Protein AF-T0Y928-F1 (afdb_monomer_lite)

Structure (mmCIF, N/CA/C/O backbone):
data_AF-T0Y928-F1
#
_entry.id   AF-T0Y928-F1
#
loop_
_atom_site.group_PDB
_atom_site.id
_atom_site.type_symbol
_atom_site.label_atom_id
_atom_site.label_alt_id
_atom_site.label_comp_id
_atom_site.label_asym_id
_atom_site.label_entity_id
_atom_site.label_seq_id
_atom_site.pdbx_PDB_ins_code
_atom_site.Cartn_x
_atom_site.Cartn_y
_atom_site.Cartn_z
_atom_site.occupancy
_atom_site.B_iso_or_equiv
_atom_site.auth_seq_id
_atom_site.auth_comp_id
_atom_site.auth_asym_id
_atom_site.auth_atom_id
_atom_site.pdbx_PDB_model_num
ATOM 1 N N . ARG A 1 1 ? 18.576 8.778 -7.756 1.00 47.25 1 ARG A N 1
ATOM 2 C CA . ARG A 1 1 ? 17.316 8.753 -6.972 1.00 47.25 1 ARG A CA 1
ATOM 3 C C . ARG A 1 1 ? 17.084 7.305 -6.567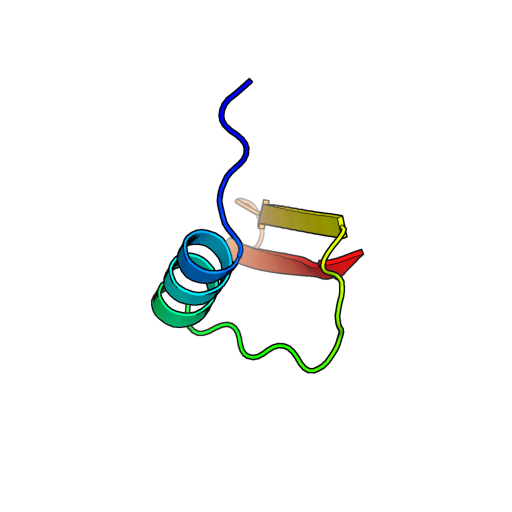 1.00 47.25 1 ARG A C 1
ATOM 5 O O . ARG A 1 1 ? 16.973 6.489 -7.468 1.00 47.25 1 ARG A O 1
ATOM 12 N N . LYS A 1 2 ? 17.114 6.963 -5.273 1.00 59.62 2 LYS A N 1
ATOM 13 C CA . LYS A 1 2 ? 16.728 5.617 -4.823 1.00 59.62 2 LYS A CA 1
ATOM 14 C C . LYS A 1 2 ? 15.202 5.549 -4.883 1.00 59.62 2 LYS A C 1
ATOM 16 O O . LYS A 1 2 ? 14.543 6.193 -4.074 1.00 59.62 2 LYS A O 1
ATOM 21 N N . GLY A 1 3 ? 14.669 4.923 -5.929 1.00 68.44 3 GLY A N 1
ATOM 22 C CA . GLY A 1 3 ? 13.262 4.533 -5.956 1.00 68.44 3 GLY A CA 1
ATOM 23 C C . GLY A 1 3 ? 13.040 3.406 -4.952 1.00 68.44 3 GLY A C 1
ATOM 24 O O . GLY A 1 3 ? 13.979 2.670 -4.660 1.00 68.44 3 GLY A O 1
ATOM 25 N N . ILE A 1 4 ? 11.830 3.313 -4.413 1.00 74.69 4 ILE A N 1
ATOM 26 C CA . ILE A 1 4 ? 11.406 2.170 -3.599 1.00 74.69 4 ILE A CA 1
ATOM 27 C C . ILE A 1 4 ? 11.351 0.945 -4.521 1.00 74.69 4 ILE A C 1
ATOM 29 O O . ILE A 1 4 ? 10.822 1.053 -5.633 1.00 74.69 4 ILE A O 1
ATOM 33 N N . SER A 1 5 ? 11.938 -0.180 -4.100 1.00 80.56 5 SER A N 1
ATOM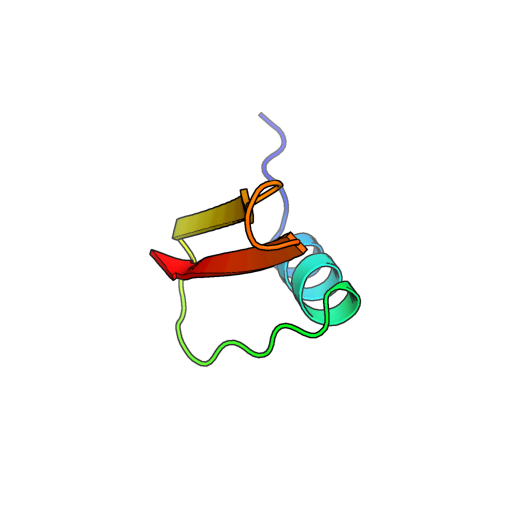 34 C CA . SER A 1 5 ? 11.903 -1.416 -4.887 1.00 80.56 5 SER A CA 1
ATOM 35 C C . SER A 1 5 ? 10.514 -2.049 -4.868 1.00 80.56 5 SER A C 1
ATOM 37 O O . SER A 1 5 ? 9.665 -1.746 -4.028 1.00 80.56 5 SER A O 1
ATOM 39 N N . GLN A 1 6 ? 10.279 -2.970 -5.799 1.00 74.38 6 GLN A N 1
ATOM 40 C CA . GLN A 1 6 ? 9.014 -3.683 -5.837 1.00 74.38 6 GLN A CA 1
ATOM 41 C C . GLN A 1 6 ? 8.757 -4.495 -4.569 1.00 74.38 6 GLN A C 1
ATOM 43 O O . GLN A 1 6 ? 7.626 -4.529 -4.080 1.00 74.38 6 GLN A O 1
ATOM 48 N N . GLU A 1 7 ? 9.791 -5.148 -4.034 1.00 82.75 7 GLU A N 1
ATOM 49 C CA . GLU A 1 7 ? 9.642 -5.921 -2.805 1.00 82.75 7 GLU A CA 1
ATOM 50 C C . GLU A 1 7 ? 9.248 -5.020 -1.635 1.00 82.75 7 GLU A C 1
ATOM 52 O O . GLU A 1 7 ? 8.350 -5.375 -0.874 1.00 82.75 7 GLU A O 1
ATOM 57 N N . GLU A 1 8 ? 9.835 -3.824 -1.538 1.00 82.62 8 GLU A N 1
ATOM 58 C CA . GLU A 1 8 ? 9.484 -2.854 -0.499 1.00 82.62 8 GLU A CA 1
ATOM 59 C C . GLU A 1 8 ? 8.016 -2.403 -0.610 1.00 82.62 8 GLU A C 1
ATOM 61 O O . GLU A 1 8 ? 7.322 -2.319 0.405 1.00 82.62 8 GLU A O 1
ATOM 66 N N . ILE A 1 9 ? 7.501 -2.171 -1.826 1.00 79.31 9 ILE A N 1
ATOM 67 C CA . ILE A 1 9 ? 6.076 -1.846 -2.041 1.00 79.31 9 ILE A CA 1
ATOM 68 C C . ILE A 1 9 ? 5.188 -3.009 -1.586 1.00 79.31 9 ILE A C 1
ATOM 70 O O . ILE A 1 9 ? 4.205 -2.787 -0.875 1.00 79.31 9 ILE A O 1
ATOM 74 N N . ASN A 1 10 ? 5.542 -4.243 -1.949 1.00 78.38 10 ASN A N 1
ATOM 75 C CA . ASN A 1 10 ? 4.774 -5.434 -1.584 1.00 78.38 10 ASN A CA 1
ATOM 76 C C . ASN A 1 10 ? 4.737 -5.640 -0.068 1.00 78.38 10 ASN A C 1
ATOM 78 O O . ASN A 1 10 ? 3.684 -5.954 0.487 1.00 78.38 10 ASN A O 1
ATOM 82 N N . GLU A 1 11 ? 5.861 -5.433 0.619 1.00 84.06 11 GLU A N 1
ATOM 83 C CA . GLU A 1 11 ? 5.917 -5.513 2.077 1.00 84.06 11 GLU A CA 1
ATOM 84 C C . GLU A 1 11 ? 5.051 -4.447 2.749 1.00 84.06 11 GLU A C 1
ATOM 86 O O . GLU A 1 11 ? 4.354 -4.748 3.721 1.00 84.06 11 GLU A O 1
ATOM 91 N N . ILE A 1 12 ? 5.066 -3.214 2.236 1.00 81.75 12 ILE A N 1
ATOM 92 C CA . ILE A 1 12 ? 4.241 -2.119 2.756 1.00 81.75 12 ILE A CA 1
ATOM 93 C C . ILE A 1 12 ? 2.755 -2.439 2.563 1.00 81.75 12 ILE A C 1
ATOM 95 O O . ILE A 1 12 ? 1.986 -2.354 3.520 1.00 81.75 12 ILE A O 1
ATOM 99 N N . LEU A 1 13 ? 2.348 -2.861 1.362 1.00 78.94 13 LEU A N 1
ATOM 100 C CA . LEU A 1 13 ? 0.958 -3.219 1.065 1.00 78.94 13 LEU A CA 1
ATOM 101 C C . LEU A 1 13 ? 0.479 -4.393 1.925 1.00 78.94 13 LEU A C 1
ATOM 103 O O . LEU A 1 13 ? -0.583 -4.307 2.544 1.00 78.94 13 LEU A O 1
ATOM 107 N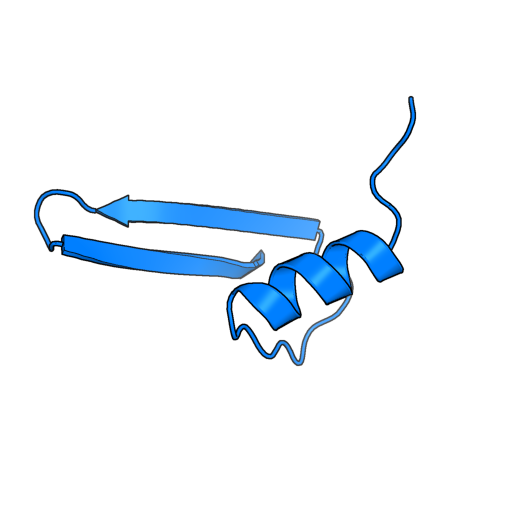 N . LYS A 1 14 ? 1.303 -5.438 2.067 1.00 81.38 14 LYS A N 1
ATOM 108 C CA . LYS A 1 14 ? 1.003 -6.594 2.920 1.00 81.38 14 LYS A CA 1
ATOM 109 C C . LYS A 1 14 ? 0.874 -6.211 4.396 1.00 81.38 14 LYS A C 1
ATOM 111 O O . LYS A 1 14 ? -0.039 -6.688 5.062 1.00 81.38 14 LYS A O 1
ATOM 116 N N . LYS A 1 15 ? 1.739 -5.328 4.914 1.00 81.19 15 LYS A N 1
ATOM 117 C CA . LYS A 1 15 ? 1.648 -4.818 6.300 1.00 81.19 15 LYS A CA 1
ATOM 118 C C . LYS A 1 15 ? 0.364 -4.032 6.558 1.00 81.19 15 LYS A C 1
ATOM 120 O O . LYS A 1 15 ? -0.128 -4.039 7.681 1.00 81.19 15 LYS A O 1
ATOM 125 N N . ILE A 1 16 ? -0.168 -3.367 5.535 1.00 77.19 16 ILE A N 1
ATOM 126 C CA . ILE A 1 16 ? -1.417 -2.598 5.617 1.00 77.19 16 ILE A CA 1
ATOM 127 C C . ILE A 1 16 ? -2.644 -3.501 5.345 1.00 77.19 16 ILE A C 1
ATOM 129 O O . ILE A 1 16 ? -3.779 -3.063 5.508 1.00 77.19 16 ILE A O 1
ATOM 133 N N . GLY A 1 17 ? -2.439 -4.779 4.999 1.00 71.81 17 GLY A N 1
ATOM 134 C CA . GLY A 1 17 ? -3.517 -5.732 4.714 1.00 71.81 17 GLY A CA 1
ATOM 135 C C . GLY A 1 17 ? -4.185 -5.499 3.359 1.00 71.81 17 GLY A C 1
ATOM 136 O O . GLY A 1 17 ? -5.362 -5.802 3.190 1.00 71.81 17 GLY A O 1
ATOM 137 N N . ILE A 1 18 ? -3.452 -4.913 2.411 1.00 73.38 18 ILE A N 1
ATOM 138 C CA . ILE A 1 18 ? -3.946 -4.618 1.070 1.00 73.38 18 ILE A CA 1
ATOM 139 C C . ILE A 1 18 ? -3.516 -5.745 0.142 1.00 73.38 18 ILE A C 1
ATOM 141 O O . ILE A 1 18 ? -2.336 -5.880 -0.186 1.00 73.38 18 ILE A O 1
ATOM 145 N N . GLU A 1 19 ? -4.495 -6.517 -0.306 1.00 69.00 19 GLU A N 1
ATOM 146 C CA . GLU A 1 19 ? -4.356 -7.403 -1.456 1.00 69.00 19 GLU A CA 1
ATOM 147 C C . GLU A 1 19 ? -4.642 -6.600 -2.731 1.00 69.00 19 GLU A C 1
ATOM 149 O O . GLU A 1 19 ? -5.519 -5.732 -2.755 1.00 69.00 19 GLU A O 1
ATOM 154 N N . TYR A 1 20 ? -3.857 -6.832 -3.779 1.00 69.62 20 TYR A N 1
ATOM 155 C CA . TYR A 1 20 ? -4.005 -6.143 -5.053 1.00 69.62 20 TYR A CA 1
ATOM 156 C C . TYR A 1 20 ? -3.881 -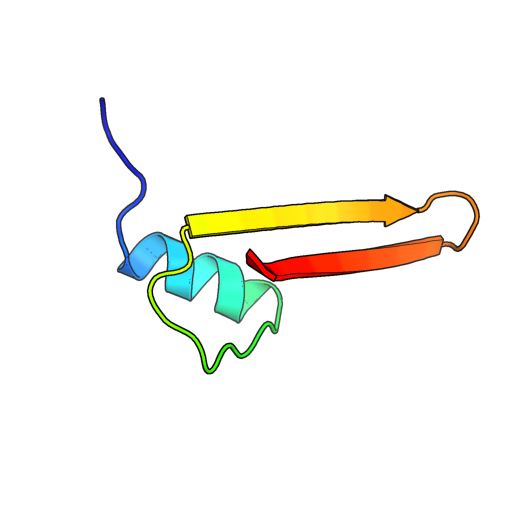7.150 -6.195 1.00 69.62 20 TYR A C 1
ATOM 158 O O . TYR A 1 20 ? -2.947 -7.948 -6.227 1.00 69.62 20 TYR A O 1
ATOM 166 N N . ASP A 1 21 ? -4.797 -7.065 -7.157 1.00 65.06 21 ASP A N 1
ATOM 167 C CA . ASP A 1 21 ? -4.807 -7.934 -8.343 1.00 65.06 21 ASP A CA 1
ATOM 168 C C . ASP A 1 21 ? -4.274 -7.226 -9.601 1.00 65.06 21 ASP A C 1
ATOM 170 O O . ASP A 1 21 ? -4.143 -7.832 -10.663 1.00 65.06 21 ASP A O 1
ATOM 174 N N . ALA A 1 22 ? -3.973 -5.925 -9.504 1.00 60.94 22 ALA A N 1
ATOM 175 C CA . ALA A 1 22 ? -3.577 -5.092 -10.636 1.00 60.94 22 ALA A CA 1
ATOM 176 C C . ALA A 1 22 ? -2.125 -4.606 -10.516 1.00 60.94 22 ALA A C 1
ATOM 178 O O . ALA A 1 22 ? -1.732 -3.998 -9.519 1.00 60.94 22 ALA A O 1
ATOM 179 N N . TRP A 1 23 ? -1.348 -4.847 -11.575 1.00 66.56 23 TRP A N 1
ATOM 180 C CA . TRP A 1 23 ? 0.049 -4.437 -11.735 1.00 66.56 23 TRP A CA 1
ATOM 181 C C . TRP A 1 23 ? 0.246 -3.749 -13.103 1.00 66.56 23 TRP A C 1
ATOM 183 O O . TRP A 1 23 ? -0.351 -4.214 -14.075 1.00 66.56 23 TRP A O 1
ATOM 193 N N . PRO A 1 24 ? 1.087 -2.702 -13.247 1.00 68.88 24 PRO A N 1
ATOM 194 C CA . PRO A 1 24 ? 1.871 -2.015 -12.221 1.00 68.88 24 PRO A CA 1
ATOM 195 C C . PRO A 1 24 ? 1.052 -1.016 -11.407 1.00 68.88 24 PRO A C 1
ATOM 197 O O . PRO A 1 24 ? 0.271 -0.242 -11.955 1.00 68.88 24 PRO A O 1
ATOM 200 N N . ILE A 1 25 ? 1.279 -0.981 -10.093 1.00 68.31 25 ILE A N 1
ATOM 201 C CA . ILE A 1 25 ? 0.718 0.077 -9.250 1.00 68.31 25 ILE A CA 1
ATOM 202 C C . ILE A 1 25 ? 1.516 1.349 -9.513 1.00 68.31 25 ILE A C 1
ATOM 204 O O . ILE A 1 25 ? 2.662 1.480 -9.085 1.00 68.31 25 ILE A O 1
ATOM 208 N N . THR A 1 26 ? 0.914 2.297 -10.226 1.00 67.00 26 THR A N 1
ATOM 209 C CA . THR A 1 26 ? 1.584 3.563 -10.544 1.00 67.00 26 THR A CA 1
ATOM 210 C C . THR A 1 26 ? 1.388 4.599 -9.447 1.00 67.00 26 THR A C 1
ATOM 212 O O . THR A 1 26 ? 2.252 5.454 -9.233 1.00 67.00 26 THR A O 1
ATOM 215 N N . ARG A 1 27 ? 0.263 4.523 -8.721 1.00 63.66 27 ARG A N 1
ATOM 216 C CA . ARG A 1 27 ? -0.061 5.466 -7.653 1.00 63.66 27 ARG A CA 1
ATOM 217 C C . ARG A 1 27 ? -0.936 4.840 -6.566 1.00 63.66 27 ARG A C 1
ATOM 219 O O . ARG A 1 27 ? -2.037 4.370 -6.835 1.00 63.66 27 ARG A O 1
ATOM 226 N N . ILE A 1 28 ? -0.473 4.942 -5.319 1.00 69.44 28 ILE A N 1
ATOM 227 C CA . ILE A 1 28 ? -1.254 4.648 -4.109 1.00 69.44 28 ILE A CA 1
ATOM 228 C C . ILE A 1 28 ? -1.623 5.983 -3.465 1.00 69.44 28 ILE A C 1
ATOM 230 O O . ILE A 1 28 ? -0.747 6.803 -3.188 1.00 69.44 28 ILE A O 1
ATOM 234 N N . ILE A 1 29 ? -2.913 6.221 -3.241 1.00 65.75 29 ILE A N 1
ATOM 235 C CA . ILE A 1 29 ? -3.401 7.390 -2.504 1.00 65.75 29 ILE A CA 1
ATOM 236 C C . ILE A 1 29 ? -4.053 6.885 -1.218 1.00 65.75 29 ILE A C 1
ATOM 238 O O . ILE A 1 29 ? -5.004 6.105 -1.275 1.00 65.75 29 ILE A O 1
ATOM 242 N N . ILE A 1 30 ? -3.514 7.318 -0.077 1.00 68.19 30 ILE A N 1
ATOM 243 C CA . ILE A 1 30 ? -4.070 7.056 1.252 1.00 68.19 30 ILE A CA 1
ATOM 244 C C . ILE A 1 30 ? -4.773 8.335 1.698 1.00 68.19 30 ILE A C 1
ATOM 246 O O . ILE A 1 30 ? -4.118 9.348 1.945 1.00 68.19 30 ILE A O 1
ATOM 250 N N . GLU A 1 31 ? -6.098 8.293 1.789 1.00 68.44 31 GLU A N 1
ATOM 251 C CA . GLU A 1 31 ? -6.900 9.410 2.288 1.00 68.44 31 GLU A CA 1
ATOM 252 C C . GLU A 1 31 ? -7.433 9.050 3.675 1.00 68.44 31 GLU A C 1
ATOM 254 O O . GLU A 1 31 ? -8.153 8.066 3.849 1.00 68.44 31 GLU A O 1
ATOM 259 N N . ASN A 1 32 ? -7.051 9.838 4.680 1.00 62.44 32 ASN A N 1
ATOM 260 C CA . ASN A 1 32 ? -7.631 9.751 6.014 1.00 62.44 32 ASN A CA 1
ATOM 261 C C . ASN A 1 32 ? -8.765 10.772 6.108 1.00 62.44 32 ASN A C 1
ATOM 263 O O . ASN A 1 32 ? -8.522 11.967 6.295 1.00 62.44 32 ASN A O 1
ATOM 267 N N . ASP A 1 33 ? -10.001 10.304 5.950 1.00 69.81 33 ASP A N 1
ATOM 268 C CA . ASP A 1 33 ? -11.163 11.155 6.151 1.00 69.81 33 ASP A CA 1
ATOM 269 C C . ASP A 1 33 ? -11.440 11.271 7.654 1.00 69.81 33 ASP A C 1
ATOM 271 O O . ASP A 1 33 ? -12.078 10.413 8.273 1.00 69.81 33 ASP A O 1
ATOM 275 N N . LEU A 1 34 ? -10.965 12.371 8.243 1.00 69.31 34 LEU A N 1
ATOM 276 C CA . LEU A 1 34 ? -11.174 12.687 9.656 1.00 69.31 34 LEU A CA 1
ATOM 277 C C . LEU A 1 34 ? -12.650 12.941 10.005 1.00 69.31 34 LEU A C 1
ATOM 279 O O . LEU A 1 34 ? -13.022 12.794 11.168 1.00 69.31 34 LEU A O 1
ATOM 283 N N . LYS A 1 35 ? -13.502 13.294 9.030 1.00 75.06 35 LYS A N 1
ATOM 284 C CA . LYS A 1 35 ? -14.948 13.454 9.251 1.00 75.06 35 LYS A CA 1
ATOM 285 C C . LYS A 1 35 ? -15.649 12.103 9.326 1.00 75.06 35 LYS A C 1
ATOM 287 O O . LYS A 1 35 ? -16.538 11.936 10.154 1.00 75.06 35 LYS A O 1
ATOM 292 N N . MET A 1 36 ? -15.250 11.144 8.492 1.00 70.38 36 MET A N 1
ATOM 293 C CA . MET A 1 36 ? -15.839 9.799 8.482 1.00 70.38 36 MET A CA 1
ATOM 294 C C . MET A 1 36 ? -15.119 8.792 9.387 1.00 70.38 36 MET A C 1
ATOM 296 O O . MET A 1 36 ? -15.631 7.688 9.572 1.00 70.38 36 MET A O 1
ATOM 300 N N . LYS A 1 37 ? -13.954 9.149 9.951 1.00 67.94 37 LYS A N 1
ATOM 301 C CA . LYS A 1 37 ? -13.037 8.233 10.658 1.00 67.94 37 LYS A CA 1
ATOM 302 C C . LYS A 1 37 ? -12.732 6.973 9.833 1.00 67.94 37 LYS A C 1
ATOM 304 O O . LYS A 1 37 ? -12.674 5.869 10.373 1.00 67.94 37 LYS A O 1
ATOM 309 N N . LYS A 1 38 ? -12.580 7.130 8.514 1.00 60.91 38 LYS A N 1
ATOM 310 C CA . LYS A 1 38 ? -12.330 6.030 7.572 1.00 60.91 38 LYS A CA 1
ATOM 311 C C . LYS A 1 38 ? -11.048 6.278 6.790 1.00 60.91 38 LYS A C 1
ATOM 313 O O . LYS A 1 38 ? -10.773 7.400 6.370 1.00 60.91 38 LYS A O 1
ATOM 318 N N . LEU A 1 39 ? -10.286 5.205 6.596 1.00 65.94 39 LEU A N 1
ATOM 319 C CA . LEU A 1 39 ? -9.111 5.180 5.737 1.00 65.94 39 LEU A CA 1
ATOM 320 C C . LEU A 1 39 ? -9.539 4.672 4.358 1.00 65.94 39 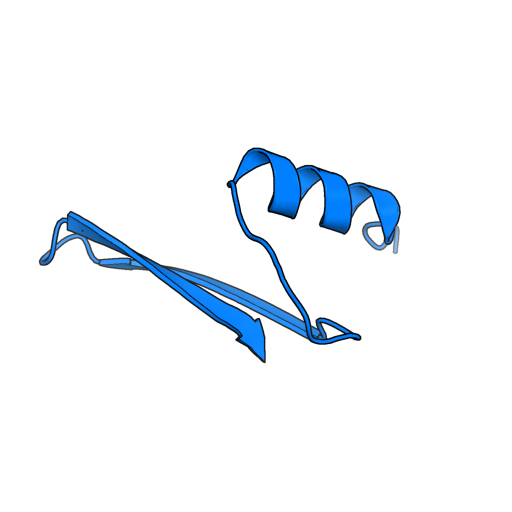LEU A C 1
ATOM 322 O O . LEU A 1 39 ? -10.065 3.564 4.250 1.00 65.94 39 LEU A O 1
ATOM 326 N N . PHE A 1 40 ? -9.325 5.473 3.320 1.00 64.38 40 PHE A N 1
ATOM 327 C CA . PHE A 1 40 ? -9.594 5.080 1.942 1.00 64.38 40 PHE A CA 1
ATOM 328 C C . PHE A 1 40 ? -8.284 4.812 1.214 1.00 64.38 40 PHE A C 1
ATOM 330 O O . PHE A 1 40 ? -7.350 5.616 1.266 1.00 64.38 40 PHE A O 1
ATOM 337 N N . LEU A 1 41 ? -8.239 3.681 0.515 1.00 65.88 41 LEU A N 1
ATOM 338 C CA . LEU A 1 41 ? -7.155 3.335 -0.386 1.00 65.88 41 LEU A CA 1
ATOM 339 C C . LEU A 1 41 ? -7.643 3.461 -1.827 1.00 65.88 41 LEU A C 1
ATOM 341 O O . LEU A 1 41 ? -8.609 2.805 -2.216 1.00 65.88 41 LEU A O 1
ATOM 345 N N . LYS A 1 42 ? -6.956 4.273 -2.631 1.00 65.00 42 LYS A N 1
ATOM 346 C CA . LYS A 1 42 ? -7.210 4.369 -4.070 1.00 65.00 42 LYS A CA 1
ATOM 347 C C . LYS A 1 42 ? -5.970 3.963 -4.851 1.00 65.00 42 LYS A C 1
ATOM 349 O O . LYS A 1 42 ? -4.918 4.589 -4.717 1.00 65.00 42 LYS A O 1
ATOM 354 N N . LEU A 1 43 ? -6.131 2.934 -5.676 1.00 64.06 43 LEU A N 1
ATOM 355 C CA . LEU A 1 43 ? -5.134 2.464 -6.632 1.00 64.06 43 LEU A CA 1
ATOM 356 C C . LEU A 1 43 ? -5.434 3.106 -7.997 1.00 64.06 43 LEU A C 1
ATOM 358 O O . LEU A 1 43 ? -6.587 3.105 -8.437 1.00 64.06 43 LEU A O 1
ATOM 362 N N . LYS A 1 44 ? -4.426 3.718 -8.625 1.00 61.16 44 LYS A N 1
ATOM 363 C CA . LYS A 1 44 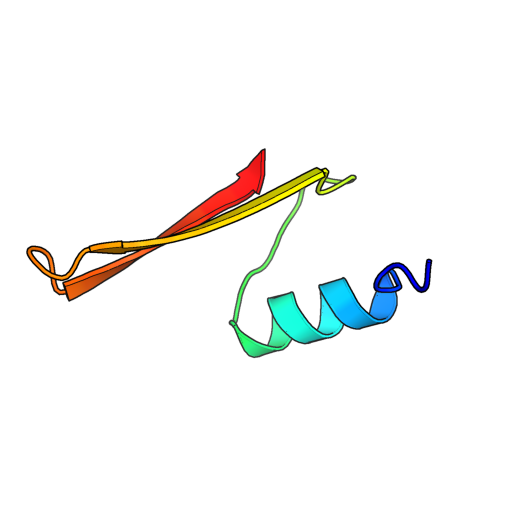? -4.491 4.289 -9.979 1.00 61.16 44 LYS A CA 1
ATOM 364 C C . LYS A 1 44 ? -3.326 3.819 -10.840 1.00 61.16 44 LYS A C 1
ATOM 366 O O . LYS A 1 44 ? -2.204 3.632 -10.305 1.00 61.16 44 LYS A O 1
#

Secondary structure (DSSP, 8-state):
--PPPHHHHHHHHHHTT-----S----EEEEEETTTTEEEEEE-

Foldseek 3Di:
DDDQDPVNVVVVCVVVVHDDPDPDQPDWDWDCDPVVNDTDIDTD

Radius of gyration: 12.01 Å; chains: 1; bounding box: 33×21×23 Å

Organism: NCBI:txid410659

Sequence (44 aa):
RKGISQEEINEILKKIGIEYDAWPITRIIIENDLKMKKLFLKLK

pLDDT: mean 70.25, std 7.63, range [47.25, 84.06]